Protein AF-A0A9D4QSD4-F1 (afdb_monomer_lite)

Structure (mmCIF, N/CA/C/O backbone):
data_AF-A0A9D4QSD4-F1
#
_entry.id   AF-A0A9D4QSD4-F1
#
loop_
_atom_site.group_PDB
_atom_site.id
_atom_site.type_symbol
_atom_site.label_atom_id
_atom_site.label_alt_id
_atom_site.label_comp_id
_atom_site.label_asym_id
_atom_site.label_entity_id
_atom_site.label_seq_id
_atom_site.pdbx_PDB_ins_code
_atom_site.Cartn_x
_atom_site.Cartn_y
_atom_site.Cartn_z
_atom_site.occupancy
_atom_site.B_iso_or_equiv
_atom_site.auth_seq_id
_atom_site.auth_comp_id
_atom_site.auth_asym_id
_atom_site.auth_atom_id
_atom_site.pdbx_PDB_model_num
ATOM 1 N N . MET A 1 1 ? 7.984 -16.569 -12.952 1.00 40.25 1 MET A N 1
ATOM 2 C CA . MET A 1 1 ? 7.414 -16.273 -11.618 1.00 40.25 1 MET A CA 1
ATOM 3 C C . MET A 1 1 ? 8.315 -15.263 -10.909 1.00 40.25 1 MET A C 1
ATOM 5 O O . MET A 1 1 ? 8.925 -15.588 -9.904 1.00 40.25 1 MET A O 1
ATOM 9 N N . LEU A 1 2 ? 8.480 -14.056 -11.456 1.00 40.34 2 LEU A N 1
ATOM 10 C CA . LEU A 1 2 ? 9.268 -13.007 -10.797 1.00 40.34 2 LEU A CA 1
ATOM 11 C C . LEU A 1 2 ? 8.287 -12.129 -10.027 1.00 40.34 2 LEU A C 1
ATOM 13 O O . LEU A 1 2 ? 7.930 -11.038 -10.455 1.00 40.34 2 LEU A O 1
ATOM 17 N N . ASN A 1 3 ? 7.765 -12.677 -8.929 1.00 46.62 3 ASN A N 1
ATOM 18 C CA . ASN A 1 3 ? 7.006 -11.895 -7.964 1.00 46.62 3 ASN A CA 1
ATOM 19 C C . ASN A 1 3 ? 8.015 -11.016 -7.228 1.00 46.62 3 ASN A C 1
ATOM 21 O O . ASN A 1 3 ? 8.517 -11.397 -6.172 1.00 46.62 3 ASN A O 1
ATOM 25 N N . SER A 1 4 ? 8.358 -9.875 -7.822 1.00 53.84 4 SER A N 1
ATOM 26 C CA . SER A 1 4 ? 9.105 -8.826 -7.140 1.00 53.84 4 SER A CA 1
ATOM 27 C C . SER A 1 4 ? 8.253 -8.352 -5.985 1.00 53.84 4 SER A C 1
ATOM 29 O O . SER A 1 4 ? 7.284 -7.624 -6.172 1.00 53.84 4 SER A O 1
ATOM 31 N N . THR A 1 5 ? 8.562 -8.878 -4.805 1.00 58.66 5 THR A N 1
ATOM 32 C CA . THR A 1 5 ? 7.831 -8.676 -3.561 1.00 58.66 5 THR A CA 1
ATOM 33 C C . THR A 1 5 ? 7.607 -7.188 -3.333 1.00 58.66 5 THR A C 1
ATOM 35 O O . THR A 1 5 ? 8.544 -6.462 -3.002 1.00 58.66 5 THR A O 1
ATOM 38 N N . THR A 1 6 ? 6.365 -6.736 -3.521 1.00 69.81 6 THR A N 1
ATOM 39 C CA . THR A 1 6 ? 5.904 -5.439 -3.033 1.00 69.81 6 THR A CA 1
ATOM 40 C C . THR A 1 6 ? 6.028 -5.480 -1.516 1.00 69.81 6 THR A C 1
ATOM 42 O O . THR A 1 6 ? 5.226 -6.121 -0.836 1.00 69.81 6 THR A O 1
ATOM 45 N N . ASN A 1 7 ? 7.063 -4.841 -0.977 1.00 83.06 7 ASN A N 1
ATOM 46 C CA . ASN A 1 7 ? 7.153 -4.651 0.462 1.00 83.06 7 ASN A CA 1
ATOM 47 C C . ASN A 1 7 ? 6.109 -3.612 0.865 1.00 83.06 7 ASN A C 1
ATOM 49 O O . ASN A 1 7 ? 5.793 -2.702 0.091 1.00 83.06 7 ASN A O 1
ATOM 53 N N . TYR A 1 8 ? 5.567 -3.742 2.070 1.00 85.94 8 TYR A N 1
ATOM 54 C CA . TYR A 1 8 ? 4.669 -2.740 2.621 1.00 85.94 8 TYR A CA 1
ATOM 55 C C . TYR A 1 8 ? 5.018 -2.447 4.074 1.00 85.94 8 TYR A C 1
ATOM 57 O O . TYR A 1 8 ? 5.407 -3.337 4.829 1.00 85.94 8 TYR A O 1
ATOM 65 N N . VAL A 1 9 ? 4.859 -1.186 4.461 1.00 90.50 9 VAL A N 1
ATOM 66 C CA . VAL A 1 9 ? 4.953 -0.745 5.853 1.00 90.50 9 VAL A CA 1
ATOM 67 C C . VAL A 1 9 ? 3.605 -0.193 6.289 1.00 90.50 9 VAL A C 1
ATOM 69 O O . VAL A 1 9 ? 2.941 0.516 5.535 1.00 90.50 9 VAL A O 1
ATOM 72 N N . LEU A 1 10 ? 3.182 -0.537 7.502 1.00 92.06 10 LEU A N 1
ATOM 73 C CA . LEU A 1 10 ? 1.959 -0.007 8.092 1.00 92.06 10 LEU A CA 1
ATOM 74 C C . LEU A 1 10 ? 2.300 1.246 8.899 1.00 92.06 10 LEU A C 1
ATOM 76 O O . LEU A 1 10 ? 3.145 1.211 9.790 1.00 92.06 10 LEU A O 1
ATOM 80 N N . SER A 1 11 ? 1.635 2.349 8.583 1.00 93.19 11 SER A N 1
ATOM 81 C CA . SER A 1 11 ? 1.724 3.618 9.296 1.00 93.19 11 SER A CA 1
ATOM 82 C C . SER A 1 11 ? 0.382 3.908 9.956 1.00 93.19 11 SER A C 1
ATOM 84 O O . SER A 1 11 ? -0.631 4.026 9.269 1.00 93.19 11 SER A O 1
ATOM 86 N N . THR A 1 12 ? 0.359 4.011 11.283 1.00 93.44 12 THR A N 1
ATOM 87 C CA . THR A 1 12 ? -0.855 4.333 12.043 1.00 93.44 12 THR A CA 1
ATOM 88 C C . THR A 1 12 ? -0.752 5.750 12.595 1.00 93.44 12 THR A C 1
ATOM 90 O O . THR A 1 12 ? 0.158 6.051 13.366 1.00 93.44 12 THR A O 1
ATOM 93 N N . ASN A 1 13 ? -1.683 6.622 12.208 1.00 89.88 13 ASN A N 1
ATOM 94 C CA . ASN A 1 13 ? -1.81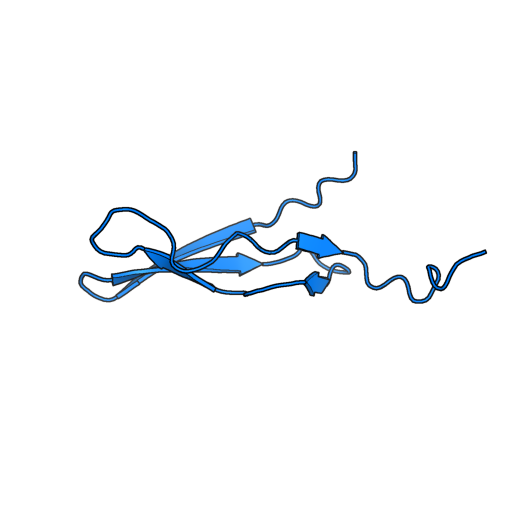5 7.982 12.725 1.00 89.88 13 ASN A CA 1
ATOM 95 C C . ASN A 1 13 ? -3.149 8.099 13.479 1.00 89.88 13 ASN A C 1
ATOM 97 O O . ASN A 1 13 ? -4.216 8.212 12.874 1.00 89.88 13 ASN A O 1
ATOM 101 N N . GLY A 1 14 ? -3.094 7.980 14.808 1.00 89.31 14 GLY A N 1
ATOM 102 C CA . GLY A 1 14 ? -4.291 7.913 15.650 1.00 89.31 14 GLY A CA 1
ATOM 103 C C . GLY A 1 14 ? -5.094 6.636 15.390 1.00 89.31 14 GLY A C 1
ATOM 104 O O . GLY A 1 14 ? -4.604 5.539 15.640 1.00 89.31 14 GLY A O 1
ATOM 105 N N . SER A 1 15 ? -6.320 6.781 14.882 1.00 88.69 15 SER A N 1
ATOM 106 C CA . SER A 1 15 ? -7.217 5.658 14.551 1.00 88.69 15 SER A CA 1
ATOM 107 C C . SER A 1 15 ? -7.123 5.205 13.091 1.00 88.69 15 SER A C 1
ATOM 109 O O . SER A 1 15 ? -7.814 4.273 12.688 1.00 88.69 15 SER A O 1
ATOM 111 N N . THR A 1 16 ? -6.279 5.857 12.294 1.00 91.19 16 THR A N 1
ATOM 112 C CA . THR A 1 16 ? -6.169 5.612 10.859 1.00 91.19 16 THR A CA 1
ATOM 113 C C . THR A 1 16 ? -4.887 4.853 10.555 1.00 91.19 16 THR A C 1
ATOM 115 O O . THR A 1 16 ? -3.793 5.369 10.784 1.00 91.19 16 THR A O 1
ATOM 118 N N . THR A 1 17 ? -5.001 3.656 9.985 1.00 94.06 17 THR A N 1
ATOM 119 C CA . THR A 1 17 ? -3.852 2.869 9.512 1.00 94.06 17 THR A CA 1
ATOM 120 C C . THR A 1 17 ? -3.746 2.953 7.998 1.00 94.06 17 THR A C 1
ATOM 122 O O . THR A 1 17 ? -4.738 2.806 7.295 1.00 94.06 17 THR A O 1
ATOM 125 N N . SER A 1 18 ? -2.542 3.169 7.480 1.00 94.19 18 SER A N 1
ATOM 126 C CA . SER A 1 18 ? -2.248 3.193 6.049 1.00 94.19 18 SER A CA 1
ATOM 127 C C . SER A 1 18 ? -1.086 2.259 5.729 1.00 94.19 18 SER A C 1
ATOM 129 O O . SER A 1 18 ? -0.055 2.300 6.390 1.00 94.19 18 SER A O 1
ATOM 131 N N . ALA A 1 19 ? -1.239 1.423 4.712 1.00 93.06 19 ALA A N 1
ATOM 132 C CA . ALA A 1 19 ? -0.166 0.669 4.095 1.00 93.06 19 ALA A CA 1
ATOM 133 C C . ALA A 1 19 ? 0.545 1.559 3.072 1.00 93.06 19 ALA A C 1
ATOM 135 O O . ALA A 1 19 ? -0.098 2.122 2.188 1.00 93.06 19 ALA A O 1
ATOM 136 N N . ILE A 1 20 ? 1.863 1.679 3.191 1.00 91.75 20 ILE A N 1
ATOM 137 C CA . ILE A 1 20 ? 2.726 2.316 2.198 1.00 91.75 20 ILE A CA 1
ATOM 138 C C . ILE A 1 20 ? 3.492 1.208 1.490 1.00 91.75 20 ILE A C 1
ATOM 140 O O . ILE A 1 20 ? 4.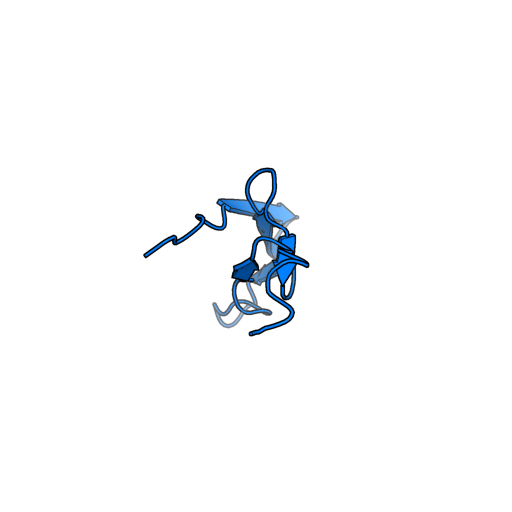206 0.438 2.132 1.00 91.75 20 ILE A O 1
ATOM 144 N N . PHE A 1 21 ? 3.334 1.125 0.177 1.00 90.00 21 PHE A N 1
ATOM 145 C CA . PHE A 1 21 ? 3.973 0.119 -0.655 1.00 90.00 21 PHE A CA 1
ATOM 146 C C . PHE A 1 21 ? 5.315 0.620 -1.172 1.00 90.00 21 PHE A C 1
ATOM 148 O O . PHE A 1 21 ? 5.499 1.810 -1.431 1.00 90.00 21 PHE A O 1
ATOM 155 N N . GLN A 1 22 ? 6.254 -0.302 -1.352 1.00 87.06 22 GLN A N 1
ATOM 156 C CA . GLN A 1 22 ? 7.571 -0.020 -1.902 1.00 87.06 22 GLN A CA 1
ATOM 157 C C . GLN A 1 22 ? 8.000 -1.145 -2.839 1.00 87.06 22 GLN A C 1
ATOM 159 O O . GLN A 1 22 ? 7.964 -2.328 -2.491 1.00 87.06 22 GLN A O 1
ATOM 164 N N . CYS A 1 23 ? 8.430 -0.751 -4.034 1.00 86.38 23 CYS A N 1
ATOM 165 C CA . CYS A 1 23 ? 9.077 -1.652 -4.972 1.00 86.38 23 CYS A CA 1
ATOM 166 C C . CYS A 1 23 ? 10.576 -1.735 -4.676 1.00 86.38 23 CYS A C 1
ATOM 168 O O . CYS A 1 23 ? 11.181 -0.767 -4.217 1.00 86.38 23 CYS A O 1
ATOM 170 N N . GLY A 1 24 ? 11.168 -2.903 -4.937 1.00 80.50 24 GLY A N 1
ATOM 171 C CA . GLY A 1 24 ? 12.615 -3.086 -4.842 1.00 80.50 24 GLY A CA 1
ATOM 172 C C . GLY A 1 24 ? 13.376 -2.176 -5.811 1.00 80.50 24 GLY A C 1
ATOM 173 O O . GLY A 1 24 ? 12.816 -1.678 -6.789 1.00 80.50 24 GLY A O 1
ATOM 174 N N . ALA A 1 25 ? 14.671 -1.976 -5.554 1.00 75.69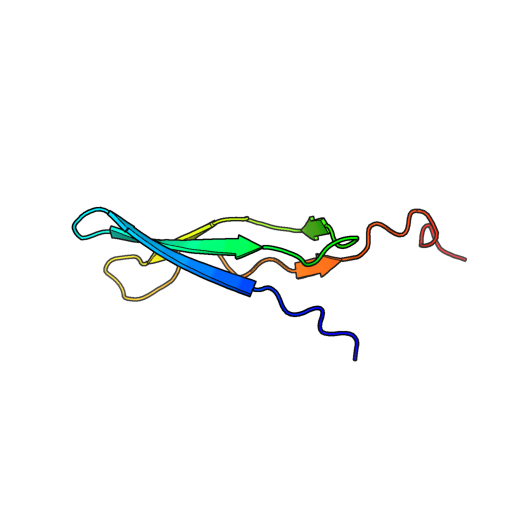 25 ALA A N 1
ATOM 175 C CA . ALA A 1 25 ? 15.539 -1.218 -6.451 1.00 75.69 25 ALA A CA 1
ATOM 176 C C . ALA A 1 25 ? 15.461 -1.777 -7.886 1.00 75.69 25 ALA A C 1
ATOM 178 O O . ALA A 1 25 ? 15.453 -2.993 -8.076 1.00 75.69 25 ALA A O 1
ATOM 179 N N . ASN A 1 26 ? 15.406 -0.884 -8.879 1.00 77.81 26 ASN A N 1
ATOM 180 C CA . ASN A 1 26 ? 15.213 -1.177 -10.311 1.00 77.81 26 ASN A CA 1
ATOM 181 C C . ASN A 1 26 ? 13.798 -1.610 -10.730 1.00 77.81 26 ASN A C 1
ATOM 183 O O . ASN A 1 26 ? 13.560 -1.841 -11.914 1.00 77.81 26 ASN A O 1
ATOM 187 N N . TYR A 1 27 ? 12.842 -1.658 -9.802 1.00 79.25 27 TYR A N 1
ATOM 188 C CA . TYR A 1 27 ? 11.429 -1.828 -10.122 1.00 79.25 27 TYR A CA 1
ATOM 189 C C . TYR A 1 27 ? 10.697 -0.517 -9.947 1.00 79.25 27 TYR A C 1
ATOM 191 O O . TYR A 1 27 ? 11.020 0.299 -9.083 1.00 79.25 27 TYR A O 1
ATOM 199 N N . THR A 1 28 ? 9.666 -0.329 -10.752 1.00 81.38 28 THR A N 1
ATOM 200 C CA . THR A 1 28 ? 8.798 0.822 -10.639 1.00 81.38 28 THR A CA 1
ATOM 201 C C . THR A 1 28 ? 7.368 0.420 -10.370 1.00 81.38 28 THR A C 1
ATOM 203 O O . THR A 1 28 ? 6.868 -0.617 -10.805 1.00 81.38 28 THR A O 1
ATOM 206 N N . MET A 1 29 ? 6.734 1.247 -9.554 1.00 86.69 29 MET A N 1
ATOM 207 C CA . MET A 1 29 ? 5.408 0.995 -9.051 1.00 86.69 29 MET A CA 1
ATOM 208 C C . MET A 1 29 ? 4.367 1.402 -10.082 1.00 86.69 29 MET A C 1
ATOM 210 O O . MET A 1 29 ? 4.326 2.551 -10.521 1.00 86.69 29 MET A O 1
ATOM 214 N N . VAL A 1 30 ? 3.500 0.457 -10.418 1.00 86.75 30 VAL A N 1
ATOM 215 C CA . VAL A 1 30 ? 2.330 0.673 -11.261 1.00 86.75 30 VAL A CA 1
ATOM 216 C C . VAL A 1 30 ? 1.097 0.533 -10.372 1.00 86.75 30 VAL A C 1
ATOM 218 O O . VAL A 1 30 ? 0.796 -0.557 -9.882 1.00 86.75 30 VAL A O 1
ATOM 221 N N . GLY A 1 31 ? 0.414 1.652 -10.124 1.00 87.06 31 GLY A N 1
ATOM 222 C CA . GLY A 1 31 ? -0.748 1.736 -9.233 1.00 87.06 31 GLY A CA 1
ATOM 223 C C . GLY A 1 31 ? -0.554 2.726 -8.081 1.00 87.06 31 GLY A C 1
ATOM 224 O O . GLY A 1 31 ? 0.307 3.601 -8.140 1.00 87.06 31 GLY A O 1
ATOM 225 N N . GLN A 1 32 ? -1.380 2.603 -7.036 1.00 91.00 32 GLN A N 1
ATOM 226 C CA . GLN A 1 32 ? -1.300 3.467 -5.854 1.00 91.00 32 GLN A CA 1
ATOM 227 C C . GLN A 1 32 ? -0.203 3.007 -4.889 1.00 91.00 32 GLN A C 1
ATOM 229 O O . GLN A 1 32 ? -0.129 1.835 -4.528 1.00 91.00 32 GLN A O 1
ATOM 234 N N . SER A 1 33 ? 0.611 3.954 -4.422 1.00 90.06 33 SER A N 1
ATOM 235 C CA . SER A 1 33 ? 1.687 3.711 -3.454 1.00 90.06 33 SER A CA 1
ATOM 236 C C . SER A 1 33 ? 1.229 3.643 -2.010 1.00 90.06 33 SER A C 1
ATOM 238 O O . SER A 1 33 ? 2.000 3.232 -1.145 1.00 90.06 33 SER A O 1
ATOM 240 N N . SER A 1 34 ? -0.020 4.006 -1.738 1.00 92.44 34 SER A N 1
ATOM 241 C CA . SER A 1 34 ? -0.597 3.934 -0.410 1.00 92.44 34 SER A CA 1
ATOM 242 C C . SER A 1 34 ? -2.024 3.408 -0.440 1.00 92.44 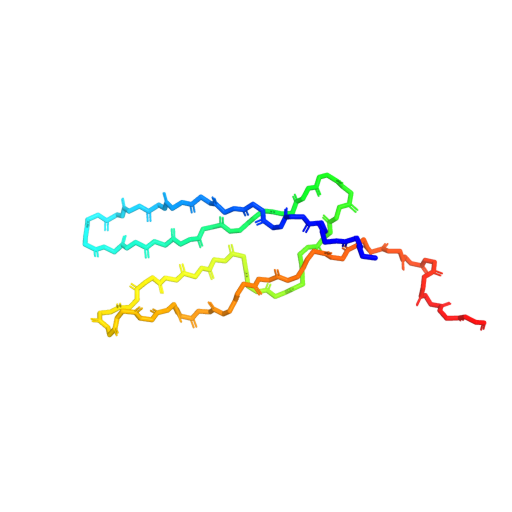34 SER A C 1
ATOM 244 O O . SER A 1 34 ? -2.780 3.577 -1.399 1.00 92.44 34 SER A O 1
ATOM 246 N N . SER A 1 35 ? -2.401 2.747 0.643 1.00 94.56 35 SER A N 1
ATOM 247 C CA . SER A 1 35 ? -3.762 2.298 0.869 1.00 94.56 35 SER A CA 1
ATOM 248 C C . SER A 1 35 ? -4.131 2.506 2.320 1.00 94.56 35 SER A C 1
ATOM 250 O O . SER A 1 35 ? -3.353 2.179 3.206 1.00 94.56 35 SER A O 1
ATOM 252 N N . GLN A 1 36 ? -5.302 3.065 2.578 1.00 95.00 36 GLN A N 1
ATOM 253 C CA . GLN A 1 36 ? -5.792 3.323 3.922 1.00 95.00 36 GLN A CA 1
ATOM 254 C C . GLN A 1 36 ? -6.762 2.222 4.340 1.00 95.00 36 GLN A C 1
ATOM 256 O O . GLN A 1 36 ? -7.629 1.825 3.562 1.00 95.00 36 GLN A O 1
ATOM 261 N N . CYS A 1 37 ? -6.619 1.732 5.566 1.00 93.12 37 CYS A N 1
ATOM 262 C CA . CYS A 1 37 ? -7.580 0.830 6.174 1.00 93.12 37 CYS A CA 1
ATOM 263 C C . CYS A 1 37 ? -8.826 1.639 6.531 1.00 93.12 37 CYS A C 1
ATOM 265 O O . CYS A 1 37 ? -8.764 2.589 7.317 1.00 93.12 37 CYS A O 1
ATOM 267 N N . ARG A 1 38 ? -9.942 1.290 5.900 1.00 91.62 38 ARG A N 1
ATOM 268 C CA . ARG A 1 38 ? -11.247 1.897 6.131 1.00 91.62 38 ARG A CA 1
ATOM 269 C C . ARG A 1 38 ? -11.914 1.256 7.347 1.00 91.62 38 ARG A C 1
ATOM 271 O O . ARG A 1 38 ? -11.565 0.158 7.775 1.00 91.62 38 ARG A O 1
ATOM 278 N N . SER A 1 39 ? -12.919 1.939 7.889 1.00 89.88 39 SER A N 1
ATOM 279 C CA . SER A 1 39 ? -13.706 1.460 9.034 1.00 89.88 39 SER A CA 1
ATOM 280 C C . SER A 1 39 ? -14.497 0.177 8.751 1.00 89.88 39 SER A C 1
ATOM 282 O O . SER A 1 39 ? -14.879 -0.515 9.688 1.00 89.88 39 SER A O 1
ATOM 284 N N . ASP A 1 40 ? -14.717 -0.156 7.477 1.00 91.75 40 ASP A N 1
ATOM 285 C CA . ASP A 1 40 ? -15.338 -1.406 7.024 1.00 91.75 40 ASP A CA 1
ATOM 286 C C . ASP A 1 40 ? -14.359 -2.601 7.003 1.00 91.75 40 ASP A C 1
ATOM 288 O O . ASP A 1 40 ? -14.738 -3.704 6.613 1.00 91.75 40 ASP A O 1
ATOM 292 N N . GLY A 1 41 ? -13.102 -2.395 7.419 1.00 88.50 41 GLY A N 1
ATOM 293 C CA . GLY A 1 41 ? -12.052 -3.414 7.414 1.00 88.50 41 GLY A CA 1
ATOM 294 C C . GLY A 1 41 ? -11.407 -3.636 6.045 1.00 88.50 41 GLY A C 1
ATOM 295 O O . GLY A 1 41 ? -10.611 -4.564 5.889 1.00 88.50 41 GLY A O 1
ATOM 296 N N . THR A 1 42 ? -11.725 -2.805 5.048 1.00 92.56 42 THR A N 1
ATOM 297 C CA . THR A 1 42 ? -11.171 -2.912 3.696 1.00 92.56 42 THR A CA 1
ATOM 298 C C . THR A 1 42 ? -10.125 -1.840 3.411 1.00 92.56 42 THR A C 1
ATOM 300 O O . THR A 1 42 ? -10.135 -0.733 3.943 1.00 92.56 42 THR A O 1
ATOM 303 N N . TRP A 1 43 ? -9.205 -2.157 2.510 1.00 92.62 43 TRP A N 1
ATOM 304 C CA . TRP A 1 43 ? -8.194 -1.223 2.032 1.00 92.62 43 TRP A CA 1
ATOM 305 C C . TRP A 1 43 ? -8.788 -0.290 0.970 1.00 92.62 43 TRP A C 1
ATOM 307 O O . TRP A 1 43 ? -9.550 -0.732 0.108 1.00 92.62 43 TRP A O 1
ATOM 317 N N . SER A 1 44 ? -8.482 1.008 1.028 1.00 93.81 44 SER A N 1
ATOM 318 C CA . SER A 1 44 ? -8.980 2.009 0.068 1.00 93.81 44 SER A CA 1
ATOM 319 C C . SER A 1 44 ? -8.512 1.731 -1.359 1.00 93.81 44 SER A C 1
ATOM 321 O O . SER A 1 44 ? -9.234 2.012 -2.308 1.00 93.81 44 SER A O 1
ATOM 323 N N . ASN A 1 45 ? -7.320 1.149 -1.493 1.00 92.50 45 ASN A N 1
ATOM 324 C CA . ASN A 1 45 ? -6.680 0.818 -2.757 1.00 92.50 45 ASN A CA 1
ATOM 325 C C . ASN A 1 45 ? -6.153 -0.614 -2.759 1.00 92.50 45 ASN A C 1
ATOM 327 O O . ASN A 1 45 ? -5.751 -1.153 -1.722 1.00 92.50 45 ASN A O 1
ATOM 331 N N . THR A 1 46 ? -6.100 -1.199 -3.950 1.00 89.94 46 THR A N 1
ATOM 332 C CA . THR A 1 46 ? -5.453 -2.488 -4.184 1.00 89.94 46 THR A CA 1
ATOM 333 C C . THR A 1 46 ? -3.928 -2.349 -4.148 1.00 89.94 46 THR A C 1
ATOM 335 O O . THR A 1 46 ? -3.411 -1.293 -4.526 1.00 89.94 46 THR A O 1
ATOM 338 N N . PRO A 1 47 ? -3.193 -3.403 -3.749 1.00 86.25 47 PRO A N 1
ATOM 339 C CA . PRO A 1 47 ? -1.735 -3.405 -3.805 1.00 86.25 47 PRO A CA 1
ATOM 340 C C . PRO A 1 47 ? -1.221 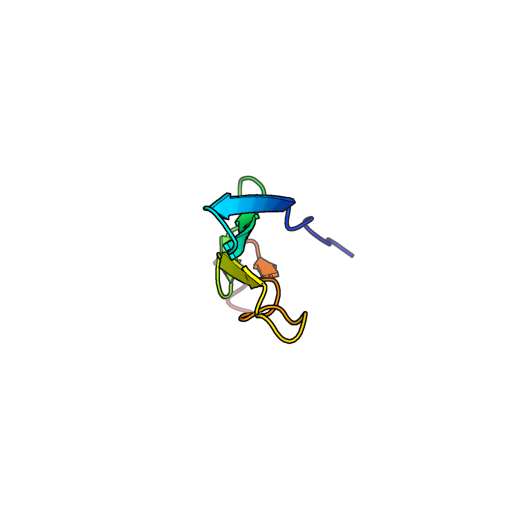-3.087 -5.220 1.00 86.25 47 PRO A C 1
ATOM 342 O O . PRO A 1 47 ? -1.762 -3.629 -6.190 1.00 86.25 47 PRO A O 1
ATOM 345 N N . PRO A 1 48 ? -0.193 -2.235 -5.364 1.00 89.00 48 PRO A N 1
ATOM 346 C CA . PRO A 1 48 ? 0.397 -1.945 -6.657 1.00 89.00 48 PRO A CA 1
ATOM 347 C C . PRO A 1 48 ? 1.264 -3.110 -7.134 1.00 89.00 48 PRO A C 1
ATOM 349 O O . PRO A 1 48 ? 1.784 -3.909 -6.346 1.00 89.00 48 PRO A O 1
ATOM 352 N N . THR A 1 49 ? 1.476 -3.159 -8.443 1.00 86.31 49 THR A N 1
ATOM 353 C CA . THR A 1 49 ? 2.412 -4.096 -9.064 1.00 86.31 49 THR A CA 1
ATOM 354 C C . THR A 1 49 ? 3.763 -3.430 -9.281 1.00 86.31 49 THR A C 1
ATOM 356 O O . THR A 1 49 ? 3.829 -2.286 -9.730 1.00 86.31 49 THR A O 1
ATOM 359 N N . CYS A 1 50 ? 4.841 -4.157 -9.004 1.00 85.75 50 CYS A N 1
ATOM 360 C CA . CYS A 1 50 ? 6.200 -3.718 -9.289 1.00 85.75 50 CYS A CA 1
ATOM 361 C C . CYS A 1 50 ?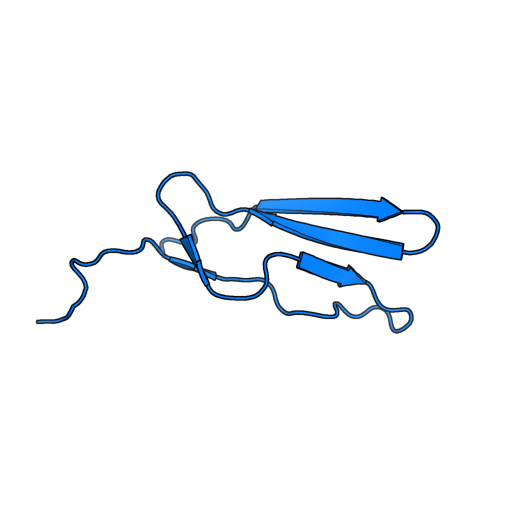 6.650 -4.297 -10.630 1.00 85.75 50 CYS A C 1
ATOM 363 O O . CYS A 1 50 ? 6.925 -5.492 -10.732 1.00 85.75 50 CYS A O 1
ATOM 365 N N . GLY A 1 51 ? 6.716 -3.451 -11.654 1.00 79.94 51 GLY A N 1
ATOM 366 C CA . GLY A 1 51 ? 7.265 -3.805 -12.960 1.00 79.94 51 GLY A CA 1
ATOM 367 C C . GLY A 1 51 ? 8.625 -3.150 -13.135 1.00 79.94 51 GLY A C 1
ATOM 368 O O . GLY A 1 51 ? 8.789 -1.983 -12.790 1.00 79.94 51 GLY A O 1
ATOM 369 N N . MET A 1 52 ? 9.615 -3.866 -13.661 1.00 70.00 52 MET A N 1
ATOM 370 C CA . MET A 1 52 ? 10.771 -3.175 -14.232 1.00 70.00 52 MET A CA 1
ATOM 371 C C . MET A 1 52 ? 10.228 -2.362 -15.406 1.00 70.00 52 MET A C 1
ATOM 373 O O . MET A 1 52 ? 9.529 -2.914 -16.258 1.00 70.00 52 MET A O 1
ATOM 377 N N . TRP A 1 53 ? 10.477 -1.052 -15.438 1.00 61.69 53 TRP A N 1
ATOM 378 C CA . TRP A 1 53 ? 10.273 -0.266 -16.656 1.00 61.69 53 TRP A CA 1
ATOM 379 C C . TRP A 1 53 ? 11.368 -0.667 -17.651 1.00 61.69 53 TRP A C 1
ATOM 381 O O . TRP A 1 53 ? 12.249 0.121 -17.986 1.00 61.69 53 TRP A O 1
ATOM 391 N N . ASP A 1 54 ? 11.339 -1.914 -18.115 1.00 58.47 54 ASP A N 1
ATOM 392 C CA . ASP A 1 54 ? 12.054 -2.296 -19.316 1.00 58.47 54 ASP A CA 1
ATOM 393 C C . ASP A 1 54 ? 11.403 -1.507 -20.452 1.00 58.47 54 ASP A C 1
ATOM 395 O O . ASP A 1 54 ? 10.368 -1.885 -21.007 1.00 58.47 54 ASP A O 1
ATOM 399 N N . ARG A 1 55 ? 12.016 -0.370 -20.811 1.00 55.28 55 ARG A N 1
ATOM 400 C CA . ARG A 1 55 ? 11.799 0.234 -22.133 1.00 55.28 55 ARG A CA 1
ATOM 401 C C . ARG A 1 55 ? 12.159 -0.754 -23.252 1.00 55.28 55 ARG A C 1
ATOM 403 O O . ARG A 1 55 ? 11.740 -0.520 -24.379 1.00 55.28 55 ARG A O 1
ATOM 410 N N . ASP A 1 56 ? 12.838 -1.854 -22.925 1.00 56.28 56 ASP A N 1
ATOM 411 C CA . ASP A 1 56 ? 13.093 -3.020 -23.773 1.00 56.28 56 ASP A CA 1
ATOM 412 C C . ASP A 1 56 ? 11.884 -3.957 -23.960 1.00 56.28 56 ASP A C 1
ATOM 414 O O . ASP A 1 56 ? 11.963 -4.925 -24.712 1.00 56.28 56 ASP A O 1
ATOM 418 N N . LEU A 1 57 ? 10.726 -3.664 -23.353 1.00 59.06 57 LEU A N 1
ATOM 419 C CA . LEU A 1 57 ? 9.449 -4.301 -23.700 1.00 59.06 57 LEU A CA 1
ATOM 420 C C . LEU A 1 57 ? 8.452 -3.339 -24.365 1.00 59.06 57 LEU A C 1
ATOM 422 O O . LEU A 1 57 ? 7.245 -3.594 -24.374 1.00 59.06 57 LEU A O 1
ATOM 426 N N . HIS A 1 58 ? 8.952 -2.340 -25.103 1.00 58.16 58 HIS A N 1
ATOM 427 C CA . HIS A 1 58 ? 8.371 -2.098 -26.430 1.00 58.16 58 HIS A CA 1
ATOM 428 C C . HIS A 1 58 ? 8.732 -3.285 -27.336 1.00 58.16 58 HIS A C 1
ATOM 430 O O . HIS A 1 58 ? 9.632 -3.198 -28.154 1.00 58.16 58 HIS A O 1
ATOM 436 N N . LYS A 1 59 ? 8.044 -4.404 -27.084 1.00 60.50 59 LYS A N 1
ATOM 437 C CA . LYS A 1 59 ? 7.548 -5.406 -28.032 1.00 60.50 59 LYS A CA 1
ATOM 438 C C . LYS A 1 59 ? 8.364 -5.622 -29.325 1.00 60.50 59 LYS A C 1
ATOM 440 O O . LYS A 1 59 ? 8.433 -4.714 -30.133 1.00 60.50 59 LYS A O 1
ATOM 445 N N . TYR A 1 60 ? 8.757 -6.885 -29.530 1.00 48.88 60 TYR A N 1
ATOM 446 C CA . TYR A 1 60 ? 8.790 -7.630 -30.807 1.00 48.88 60 TYR A CA 1
ATOM 447 C C . TYR A 1 60 ? 9.354 -6.919 -32.047 1.00 48.88 60 TYR A C 1
ATOM 449 O O . TYR A 1 60 ? 8.654 -6.047 -32.606 1.00 48.88 60 TYR A O 1
#

InterPro domains:
  IPR000436 Sushi/SCR/CCP domain [PF00084] (18-50)
  IPR000436 Sushi/SCR/CCP domain [PS50923] (1-52)
  IPR000436 Sushi/SCR/CCP domain [cd00033] (17-50)
  IPR035976 Sushi/SCR/CCP superfamily [SSF57535] (11-52)

Sequence (60 aa):
MLNSTTNYVLSTNGSTTSAIFQCGANYTMVGQSSSQCRSDGTWSNTPPTCGMWDRDLHKY

Radius of gyration: 14.14 Å; chains: 1; bounding box: 31×24×46 Å

Secondary structure (DSSP, 8-state):
------EEEEEEETTEEEEEEEPPTT-EEES-SEEEBPTTS-BSSPPPEEE---GGGS--

Organism: Dreissena polymorpha (NCBI:txid45954)

Foldseek 3Di:
DPQQDFDWDWDDDPPKIKIATDGDPQWDWDFDRMWIQDPVRDTNTDGTGTHRPPPVPPDD

pLDDT: mean 80.56, std 15.45, range [40.25, 95.0]